Protein AF-A0A2M8NIF7-F1 (afdb_monomer)

Solvent-accessible surface area (backbone atoms only — not comparable to full-atom values): 3158 Å² total; per-residue (Å²): 133,84,82,51,36,65,58,25,37,55,52,15,53,53,28,44,78,70,66,41,36,74,63,12,38,56,23,19,51,52,15,21,55,40,22,48,74,71,73,35,61,69,61,19,50,50,24,52,52,53,34,52,52,34,34,54,75,73,72,51,131

Radius of gyration: 10.87 Å; Cα contacts (8 Å, |Δi|>4): 69; chains: 1; bounding box: 26×24×27 Å

Foldseek 3Di:
DDDALVRLQVVLVVCVVVVVLVSSLVSLCVSLVRCVVVVNNVSNVVSVVSNVVSCVSVVHD

Secondary structure (DSSP, 8-state):
-PPPHHHHHHHHHHHHHTT-HHHHHHHHHHHHHHHHHTT-HHHHHHHHHHHHHHHHHHT--

Mean predicted aligned error: 2.26 Å

Structure (mmCIF, N/CA/C/O backbone):
data_AF-A0A2M8NIF7-F1
#
_entry.id   AF-A0A2M8NIF7-F1
#
loop_
_atom_site.group_PDB
_atom_site.id
_atom_site.type_symbol
_atom_site.label_atom_id
_atom_site.label_alt_id
_atom_site.label_comp_id
_atom_site.label_asym_id
_atom_site.label_entity_id
_atom_site.label_seq_id
_atom_site.pdbx_PDB_ins_code
_atom_site.Cartn_x
_atom_site.Cartn_y
_atom_site.Cartn_z
_atom_site.occupancy
_atom_site.B_iso_or_equiv
_atom_site.auth_seq_id
_atom_site.auth_comp_id
_atom_site.auth_asym_id
_atom_site.auth_atom_id
_atom_site.pdbx_PDB_model_num
ATOM 1 N N . MET A 1 1 ? -10.534 16.173 2.947 1.00 53.75 1 MET A N 1
ATOM 2 C CA . MET A 1 1 ? -11.142 14.837 3.104 1.00 53.75 1 MET A CA 1
ATOM 3 C C . MET A 1 1 ? -10.007 13.841 2.996 1.00 53.75 1 MET A C 1
ATOM 5 O O . MET A 1 1 ? -9.246 13.947 2.043 1.00 53.75 1 MET A O 1
ATOM 9 N N . SER A 1 2 ? -9.821 12.989 3.997 1.00 81.38 2 SER A N 1
ATOM 10 C CA . SER A 1 2 ? -8.857 11.884 3.927 1.00 81.38 2 SER A CA 1
ATOM 11 C C . SER A 1 2 ? -9.454 10.769 3.063 1.00 81.38 2 SER A C 1
ATOM 13 O O . SER A 1 2 ? -10.669 10.584 3.106 1.00 81.38 2 SER A O 1
ATOM 15 N N . ILE A 1 3 ? -8.639 10.074 2.264 1.00 94.25 3 ILE A N 1
ATOM 16 C CA . ILE A 1 3 ? -9.094 8.917 1.471 1.00 94.25 3 ILE A CA 1
ATOM 17 C C . ILE A 1 3 ? -9.447 7.740 2.394 1.00 94.25 3 ILE A C 1
ATOM 19 O O . ILE A 1 3 ? -8.893 7.636 3.491 1.00 94.25 3 ILE A O 1
ATOM 23 N N . SER A 1 4 ? -10.356 6.865 1.970 1.00 98.00 4 SER A N 1
ATOM 24 C CA . SER A 1 4 ? -10.674 5.615 2.677 1.00 98.00 4 SER A CA 1
ATOM 25 C C . SER A 1 4 ? -9.606 4.534 2.471 1.00 98.00 4 SER A C 1
ATOM 27 O O . SER A 1 4 ? -8.798 4.617 1.543 1.00 98.00 4 SER A O 1
ATOM 29 N N . ALA A 1 5 ? -9.620 3.491 3.312 1.00 98.06 5 ALA A N 1
ATOM 30 C CA . ALA A 1 5 ? -8.699 2.357 3.188 1.00 98.06 5 ALA A CA 1
ATOM 31 C C . ALA A 1 5 ? -8.795 1.685 1.806 1.00 98.06 5 ALA A C 1
ATOM 33 O O . ALA A 1 5 ? -7.776 1.436 1.163 1.00 98.06 5 ALA A O 1
ATOM 34 N N . GLN A 1 6 ? -10.025 1.484 1.318 1.00 98.25 6 GLN A N 1
ATOM 35 C CA . GLN A 1 6 ? -10.278 0.891 0.004 1.00 98.25 6 GLN A CA 1
ATOM 36 C C . GLN A 1 6 ? -9.784 1.789 -1.133 1.00 98.25 6 GLN A C 1
ATOM 38 O O . GLN A 1 6 ? -9.131 1.311 -2.054 1.00 98.25 6 GLN A O 1
ATOM 43 N N . GLU A 1 7 ? -10.040 3.099 -1.066 1.00 98.50 7 GLU A N 1
ATOM 44 C CA . GLU A 1 7 ? -9.555 4.027 -2.094 1.00 98.50 7 GLU A CA 1
ATOM 45 C C . GLU A 1 7 ? -8.023 4.089 -2.134 1.00 98.50 7 GLU A C 1
ATOM 47 O O . GLU A 1 7 ? -7.448 4.200 -3.218 1.00 98.50 7 GLU A O 1
ATOM 52 N N . ALA A 1 8 ? -7.359 4.006 -0.976 1.00 98.50 8 ALA A N 1
ATOM 53 C CA . ALA A 1 8 ? -5.905 3.906 -0.893 1.00 98.50 8 ALA A CA 1
ATOM 54 C C . ALA A 1 8 ? -5.400 2.602 -1.533 1.00 98.50 8 ALA A C 1
ATOM 56 O O . ALA A 1 8 ? -4.499 2.645 -2.372 1.00 98.50 8 ALA A O 1
ATOM 57 N N . GLN A 1 9 ? -6.020 1.461 -1.208 1.00 98.69 9 GLN A N 1
ATOM 58 C CA . GLN A 1 9 ? -5.700 0.160 -1.803 1.00 98.69 9 GLN A CA 1
ATOM 59 C C . GLN A 1 9 ? -5.857 0.178 -3.330 1.00 98.69 9 GLN A C 1
ATOM 61 O O . GLN A 1 9 ? -4.919 -0.181 -4.044 1.00 98.69 9 GLN A O 1
ATOM 66 N N . ASP A 1 10 ? -7.005 0.624 -3.842 1.00 98.69 10 ASP A N 1
ATOM 67 C CA . ASP A 1 10 ? -7.317 0.614 -5.276 1.00 98.69 10 ASP A CA 1
ATOM 68 C C . ASP A 1 10 ? -6.340 1.490 -6.072 1.00 98.69 10 ASP A C 1
ATOM 70 O O . ASP A 1 10 ? -5.853 1.109 -7.143 1.00 98.69 10 ASP A O 1
ATOM 74 N N . GLN A 1 11 ? -6.000 2.664 -5.532 1.00 98.56 11 GLN A N 1
ATOM 75 C CA . GLN A 1 11 ? -4.989 3.533 -6.128 1.00 98.56 11 GLN A CA 1
ATOM 76 C C . GLN A 1 11 ? -3.591 2.902 -6.065 1.00 98.56 11 GLN A C 1
ATOM 78 O O . GLN A 1 11 ? -2.850 2.985 -7.046 1.00 98.56 11 GLN A O 1
ATOM 83 N N . GLY A 1 12 ? -3.242 2.220 -4.969 1.00 98.56 12 GLY A N 1
ATOM 84 C CA . GLY A 1 12 ? -1.988 1.477 -4.839 1.00 98.56 12 GLY A CA 1
ATOM 85 C C . GLY A 1 12 ? -1.857 0.378 -5.893 1.00 98.56 12 GLY A C 1
ATOM 86 O O . GLY A 1 12 ? -0.839 0.303 -6.581 1.00 98.56 12 GLY A O 1
ATOM 87 N N . VAL A 1 13 ? -2.915 -0.411 -6.110 1.00 98.75 13 VAL A N 1
ATOM 88 C CA . VAL A 1 13 ? -2.969 -1.448 -7.158 1.00 98.75 13 VAL A CA 1
ATOM 89 C C . VAL A 1 13 ? -2.789 -0.835 -8.548 1.00 98.75 13 VAL A C 1
ATOM 91 O O . VAL A 1 13 ? -2.034 -1.362 -9.370 1.00 98.75 13 VAL A O 1
ATOM 94 N N . LYS A 1 14 ? -3.430 0.309 -8.813 1.00 98.75 14 LYS A N 1
ATOM 95 C CA . LYS A 1 14 ? -3.278 1.024 -10.084 1.00 98.75 14 LYS A CA 1
ATOM 96 C C . LYS A 1 14 ? -1.833 1.473 -10.317 1.00 98.75 14 LYS A C 1
ATOM 98 O O . LYS A 1 14 ? -1.306 1.241 -11.404 1.00 98.75 14 LYS A O 1
ATOM 103 N N . LEU A 1 15 ? -1.193 2.083 -9.319 1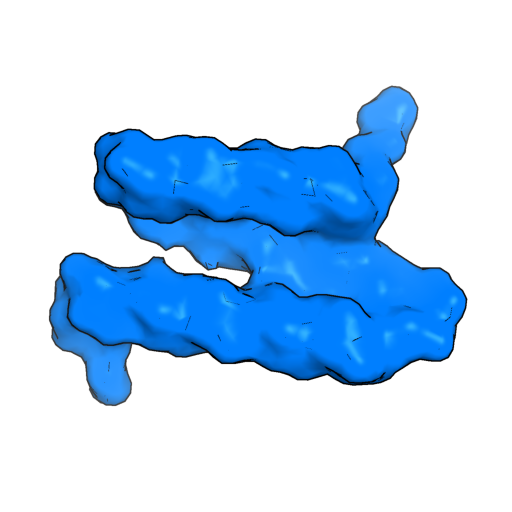.00 98.75 15 LEU A N 1
ATOM 104 C CA . LEU A 1 15 ? 0.201 2.530 -9.413 1.00 98.75 15 LEU A CA 1
ATOM 105 C C . LEU A 1 15 ? 1.170 1.352 -9.554 1.00 98.75 15 LEU A C 1
ATOM 107 O O . LEU A 1 15 ? 2.080 1.404 -10.379 1.00 98.75 15 LEU A O 1
ATOM 111 N N . PHE A 1 16 ? 0.925 0.250 -8.842 1.00 98.56 16 PHE A N 1
ATOM 112 C CA . PHE A 1 16 ? 1.705 -0.977 -8.988 1.00 98.56 16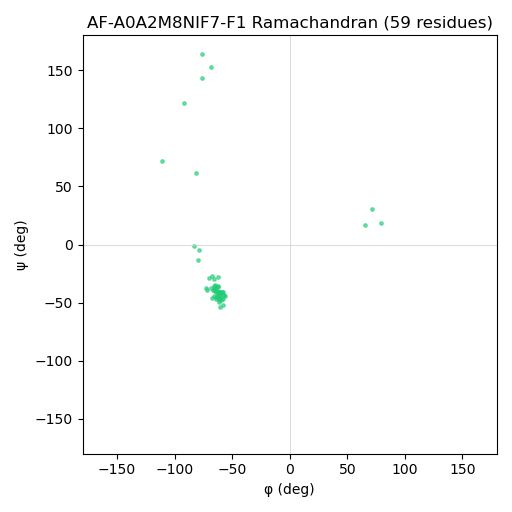 PHE A CA 1
ATOM 113 C C . PHE A 1 16 ? 1.663 -1.502 -10.429 1.00 98.56 16 PHE A C 1
ATOM 115 O O . PHE A 1 16 ? 2.704 -1.791 -11.017 1.00 98.56 16 PHE A O 1
ATOM 122 N N . GLY A 1 17 ? 0.473 -1.562 -11.040 1.00 98.31 17 GLY A N 1
ATOM 123 C CA . GLY A 1 17 ? 0.311 -1.956 -12.445 1.00 98.31 17 GLY A CA 1
ATOM 124 C C . GLY A 1 17 ? 1.007 -1.011 -13.434 1.00 98.31 17 GLY A C 1
ATOM 125 O O . GLY A 1 17 ? 1.440 -1.441 -14.502 1.00 98.31 17 GLY A O 1
ATOM 126 N N . GLN A 1 18 ? 1.164 0.262 -13.064 1.00 98.56 18 GLN A N 1
ATOM 127 C CA . GLN A 1 18 ? 1.909 1.273 -13.822 1.00 98.56 18 GLN A CA 1
ATOM 128 C C . GLN A 1 18 ? 3.424 1.237 -13.565 1.00 98.56 18 GLN A C 1
ATOM 130 O O . GLN A 1 18 ? 4.155 1.985 -14.204 1.00 98.56 18 GLN A O 1
ATOM 135 N N . LYS A 1 19 ? 3.900 0.335 -12.694 1.00 98.12 19 LYS A N 1
ATOM 136 C CA . LYS A 1 19 ? 5.293 0.231 -12.223 1.00 98.12 19 LYS A CA 1
ATOM 137 C C . LYS A 1 19 ? 5.774 1.424 -11.392 1.00 98.12 19 LYS A C 1
ATOM 139 O O . LYS A 1 19 ? 6.969 1.563 -11.149 1.00 98.12 19 LYS A O 1
ATOM 144 N N . GLU A 1 20 ? 4.848 2.234 -10.892 1.00 98.56 20 GLU A N 1
ATOM 145 C CA . GLU A 1 20 ? 5.107 3.328 -9.954 1.00 98.56 20 GLU A CA 1
ATOM 146 C C . GLU A 1 20 ? 5.218 2.764 -8.529 1.00 98.56 20 GLU A C 1
ATOM 148 O O . GLU A 1 20 ? 4.395 3.030 -7.650 1.00 98.56 20 GLU A O 1
ATOM 153 N N . TYR A 1 21 ? 6.208 1.894 -8.314 1.00 98.25 21 TYR A N 1
ATOM 154 C CA . TYR A 1 21 ? 6.274 1.014 -7.146 1.00 98.25 21 TYR A CA 1
ATOM 155 C C . TYR A 1 21 ? 6.400 1.770 -5.822 1.00 98.25 21 TYR A C 1
ATOM 157 O O . TYR A 1 21 ? 5.679 1.475 -4.874 1.00 98.25 21 TYR A O 1
ATOM 165 N N . GLU A 1 22 ? 7.250 2.790 -5.756 1.00 97.94 22 GLU A N 1
ATOM 166 C CA . GLU A 1 22 ? 7.442 3.588 -4.540 1.00 97.94 22 GLU A CA 1
ATOM 167 C C . GLU A 1 22 ? 6.162 4.337 -4.144 1.00 97.94 22 GLU A C 1
ATOM 169 O O . GLU A 1 22 ? 5.838 4.479 -2.964 1.00 97.94 22 GLU A O 1
ATOM 174 N N . ALA A 1 23 ? 5.410 4.819 -5.137 1.00 98.19 23 ALA A N 1
ATOM 175 C CA . ALA A 1 23 ? 4.132 5.474 -4.905 1.00 98.19 23 ALA A CA 1
ATOM 176 C C . ALA A 1 23 ? 3.049 4.463 -4.496 1.00 98.19 23 ALA A C 1
ATOM 178 O O . ALA A 1 23 ? 2.256 4.758 -3.600 1.00 98.19 23 ALA A O 1
ATOM 179 N N . ALA A 1 24 ? 3.064 3.259 -5.075 1.00 98.69 24 ALA A N 1
ATOM 180 C CA . ALA A 1 24 ? 2.204 2.156 -4.660 1.00 98.69 24 ALA A CA 1
ATOM 181 C C . ALA A 1 24 ? 2.465 1.738 -3.202 1.00 98.69 24 ALA A C 1
ATOM 183 O O . ALA A 1 24 ? 1.512 1.619 -2.436 1.00 98.69 24 ALA A O 1
ATOM 184 N N . ALA A 1 25 ? 3.730 1.606 -2.780 1.00 98.50 25 ALA A N 1
ATOM 185 C CA . ALA A 1 25 ? 4.087 1.274 -1.396 1.00 98.50 25 ALA A CA 1
ATOM 186 C C . ALA A 1 25 ? 3.535 2.288 -0.387 1.00 98.50 25 ALA A C 1
ATOM 188 O O . ALA A 1 25 ? 2.970 1.891 0.631 1.00 98.50 25 ALA A O 1
ATOM 189 N N . ARG A 1 26 ? 3.630 3.593 -0.682 1.00 98.31 26 ARG A N 1
ATOM 190 C CA . ARG A 1 26 ? 3.060 4.636 0.190 1.00 98.31 26 ARG A CA 1
ATOM 191 C C . ARG A 1 26 ? 1.548 4.481 0.362 1.00 98.31 26 ARG A C 1
ATOM 193 O O . ARG A 1 26 ? 1.042 4.641 1.469 1.00 98.31 26 ARG A O 1
ATOM 200 N N . LEU A 1 27 ? 0.836 4.145 -0.714 1.00 98.69 27 LEU A N 1
ATOM 201 C CA . LEU A 1 27 ? -0.610 3.926 -0.660 1.00 98.69 27 LEU A CA 1
ATOM 202 C C . LEU A 1 27 ? -0.985 2.632 0.065 1.00 98.69 27 LEU A C 1
ATOM 204 O O . LEU A 1 27 ? -1.937 2.641 0.838 1.00 98.69 27 LEU A O 1
ATOM 208 N N . PHE A 1 28 ? -0.230 1.547 -0.117 1.00 98.69 28 PHE A N 1
ATOM 209 C CA . PHE A 1 28 ? -0.454 0.311 0.635 1.00 98.69 28 PHE A CA 1
ATOM 210 C C . PHE A 1 28 ? -0.187 0.496 2.129 1.00 98.69 28 PHE A C 1
ATOM 212 O O . PHE A 1 28 ? -0.980 0.030 2.942 1.00 98.69 28 PHE A O 1
ATOM 219 N N . GLN A 1 29 ? 0.853 1.242 2.509 1.00 98.50 29 GLN A N 1
ATOM 220 C CA . GLN A 1 29 ? 1.089 1.597 3.909 1.00 98.50 29 GLN A CA 1
ATOM 221 C C . GLN A 1 29 ? -0.074 2.422 4.482 1.00 98.50 29 GLN A C 1
ATOM 223 O O . GLN A 1 29 ? -0.585 2.111 5.556 1.00 98.50 29 GLN A O 1
ATOM 228 N N . GLN A 1 30 ? -0.548 3.433 3.749 1.00 98.38 30 GLN A N 1
ATOM 229 C CA . GLN A 1 30 ? -1.697 4.227 4.182 1.00 98.38 30 GLN A CA 1
ATOM 230 C C . GLN A 1 30 ? -2.968 3.371 4.323 1.00 98.38 30 GLN A C 1
ATOM 232 O O . GLN A 1 30 ? -3.693 3.496 5.309 1.00 98.38 30 GLN A O 1
ATOM 237 N N . ALA A 1 31 ? -3.228 2.471 3.371 1.00 98.62 31 ALA A N 1
ATOM 238 C CA . ALA A 1 31 ? -4.341 1.531 3.436 1.00 98.62 31 ALA A CA 1
ATOM 239 C C . ALA A 1 31 ? -4.219 0.593 4.647 1.00 98.62 31 ALA A C 1
ATOM 241 O O . ALA A 1 31 ? -5.206 0.363 5.341 1.00 98.62 31 ALA A O 1
ATOM 242 N N . GLN A 1 32 ? -3.015 0.099 4.952 1.00 98.75 32 GLN A N 1
ATOM 243 C CA . GLN A 1 32 ? -2.748 -0.746 6.118 1.00 98.75 32 GLN A CA 1
ATOM 244 C C . GLN A 1 32 ? -3.106 -0.030 7.427 1.00 98.75 32 GLN A C 1
ATOM 246 O O . GLN A 1 32 ? -3.784 -0.606 8.282 1.00 98.75 32 GLN A O 1
ATOM 251 N N . GLU A 1 33 ? -2.664 1.219 7.589 1.00 98.44 33 GLU A N 1
ATOM 252 C CA . GLU A 1 33 ? -2.951 2.039 8.772 1.00 98.44 33 GLU A CA 1
ATOM 253 C C . GLU A 1 33 ? -4.461 2.268 8.936 1.00 98.44 33 GLU A C 1
ATOM 255 O O . GLU A 1 33 ? -5.000 2.102 10.033 1.00 98.44 33 GLU A O 1
ATOM 260 N N . LEU A 1 34 ? -5.163 2.563 7.837 1.00 98.44 34 LEU A N 1
ATOM 261 C CA . LEU A 1 34 ? -6.613 2.768 7.839 1.00 98.44 34 LEU A CA 1
ATOM 262 C C . LEU A 1 34 ? -7.379 1.475 8.151 1.00 98.44 34 LEU A C 1
ATOM 264 O O . LEU A 1 34 ? -8.238 1.481 9.027 1.00 98.44 34 LEU A O 1
ATOM 268 N N . TYR A 1 35 ? -7.034 0.347 7.524 1.00 98.56 35 TYR A N 1
ATOM 269 C CA . TYR A 1 35 ? -7.654 -0.947 7.831 1.00 98.56 35 TYR A CA 1
ATOM 270 C C . TYR A 1 35 ? -7.410 -1.384 9.277 1.00 98.56 35 TYR A C 1
ATOM 272 O O . TYR A 1 35 ? -8.305 -1.938 9.918 1.00 98.56 35 TYR A O 1
ATOM 280 N N . THR A 1 36 ? -6.234 -1.077 9.828 1.00 98.25 36 THR A N 1
ATOM 281 C CA . THR A 1 36 ? -5.935 -1.318 11.245 1.00 98.25 36 THR A CA 1
ATOM 282 C C . THR A 1 36 ? -6.843 -0.477 12.144 1.00 98.25 36 THR A C 1
ATOM 284 O O . THR A 1 36 ? -7.428 -1.006 13.089 1.00 98.25 36 THR A O 1
ATOM 287 N N . ALA A 1 37 ? -7.021 0.810 11.830 1.00 97.94 37 ALA A N 1
ATOM 288 C CA . ALA A 1 37 ? -7.911 1.704 12.571 1.00 97.94 37 ALA A CA 1
ATOM 289 C C . ALA A 1 37 ? -9.399 1.317 12.446 1.00 97.94 37 ALA A C 1
ATOM 291 O O . ALA A 1 37 ? -10.170 1.527 13.380 1.00 97.94 37 ALA A O 1
ATOM 292 N N . GLU A 1 38 ? -9.795 0.715 11.323 1.00 97.81 38 GLU A N 1
ATOM 293 C CA . GLU A 1 38 ? -11.142 0.180 11.083 1.00 97.81 38 GLU A CA 1
ATOM 294 C C . GLU A 1 38 ? -11.395 -1.186 11.752 1.00 97.81 38 GLU A C 1
ATOM 296 O O . GLU A 1 38 ? -12.513 -1.696 11.689 1.00 97.81 38 GLU A O 1
ATOM 301 N N . GLY A 1 39 ? -10.386 -1.799 12.383 1.00 98.38 39 GLY A N 1
ATOM 302 C CA . GLY A 1 39 ? -10.513 -3.126 12.991 1.00 98.38 39 GLY A CA 1
ATOM 303 C C . GLY A 1 39 ? -10.614 -4.265 11.970 1.00 98.38 39 GLY A C 1
ATOM 304 O O . GLY A 1 39 ? -11.249 -5.280 12.253 1.00 98.38 39 GLY A O 1
ATOM 305 N N . LYS A 1 40 ? -9.991 -4.102 10.794 1.00 98.56 40 L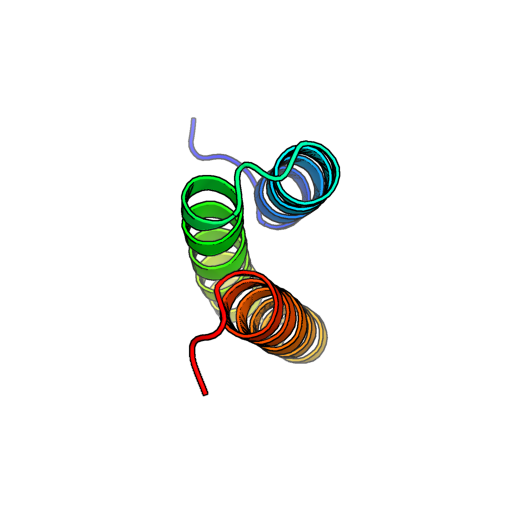YS A N 1
ATOM 306 C CA . LYS A 1 40 ? -9.940 -5.074 9.687 1.00 98.56 40 LYS A CA 1
ATOM 307 C C . LYS A 1 40 ? -8.518 -5.636 9.514 1.00 98.56 40 LYS A C 1
ATOM 309 O O . LYS A 1 40 ? -7.798 -5.247 8.590 1.00 98.56 40 LYS A O 1
ATOM 314 N N . PRO A 1 41 ? -8.053 -6.496 10.439 1.00 97.50 41 PRO A N 1
ATOM 315 C CA . PRO A 1 41 ? -6.670 -6.976 10.452 1.00 97.50 41 PRO A CA 1
ATOM 316 C C . PRO A 1 41 ? -6.318 -7.875 9.256 1.00 97.50 41 PRO A C 1
ATOM 318 O O . PRO A 1 41 ? -5.160 -7.932 8.854 1.00 97.50 41 PRO A O 1
ATOM 321 N N . ASP A 1 42 ? -7.304 -8.557 8.679 1.00 98.50 42 ASP A N 1
ATOM 322 C CA . ASP A 1 42 ? -7.193 -9.329 7.442 1.00 98.50 42 ASP A CA 1
ATOM 323 C C . ASP A 1 42 ? -6.802 -8.441 6.254 1.00 98.50 42 ASP A C 1
ATOM 325 O O . ASP A 1 42 ? -5.812 -8.715 5.574 1.00 98.50 42 ASP A O 1
ATOM 329 N N . MET A 1 43 ? -7.504 -7.322 6.072 1.00 98.62 43 MET A N 1
ATOM 330 C CA . MET A 1 43 ? -7.203 -6.355 5.014 1.00 98.62 43 MET A CA 1
ATOM 331 C C . MET A 1 43 ? -5.869 -5.638 5.255 1.00 98.62 43 MET A C 1
ATOM 333 O O . MET A 1 43 ? -5.103 -5.403 4.321 1.00 98.62 43 MET A O 1
ATOM 337 N N . ALA A 1 44 ? -5.538 -5.328 6.512 1.00 98.69 44 ALA A N 1
ATOM 338 C CA . ALA A 1 44 ? -4.233 -4.763 6.851 1.00 98.69 44 ALA A CA 1
ATOM 339 C C . ALA A 1 44 ? -3.082 -5.727 6.495 1.00 98.69 44 ALA A C 1
ATOM 341 O O . ALA A 1 44 ? -2.065 -5.298 5.949 1.00 98.69 44 ALA A O 1
ATOM 342 N N . ALA A 1 45 ? -3.248 -7.030 6.746 1.00 98.62 45 ALA A N 1
ATOM 343 C CA . ALA A 1 45 ? -2.270 -8.045 6.360 1.00 98.62 45 ALA A CA 1
ATOM 344 C C . ALA A 1 45 ? -2.140 -8.181 4.834 1.00 98.62 45 ALA A C 1
ATOM 346 O O . ALA A 1 45 ? -1.028 -8.329 4.326 1.00 98.62 45 ALA A O 1
ATOM 347 N N . GLU A 1 46 ? -3.240 -8.068 4.085 1.00 98.50 46 GLU A N 1
ATOM 348 C CA . GLU A 1 46 ? -3.192 -8.016 2.619 1.00 98.50 46 GLU A CA 1
ATOM 349 C C . GLU A 1 46 ? -2.337 -6.837 2.127 1.00 98.50 46 GLU A C 1
ATOM 351 O O . GLU A 1 46 ? -1.520 -6.996 1.218 1.00 98.50 46 GLU A O 1
ATOM 356 N N . MET A 1 47 ? -2.439 -5.668 2.767 1.00 98.69 47 MET A N 1
ATOM 357 C CA . MET A 1 47 ? -1.611 -4.515 2.398 1.00 98.69 47 MET A CA 1
ATOM 358 C C . MET A 1 47 ? -0.124 -4.760 2.660 1.00 98.69 47 MET A C 1
ATOM 360 O O . MET A 1 47 ? 0.713 -4.345 1.859 1.00 98.69 47 MET A O 1
ATOM 364 N N . MET A 1 48 ? 0.222 -5.500 3.717 1.00 98.44 48 MET A N 1
ATOM 365 C CA . MET A 1 48 ? 1.606 -5.922 3.956 1.00 98.44 48 MET A CA 1
ATOM 366 C C . MET A 1 48 ? 2.120 -6.839 2.838 1.00 98.44 48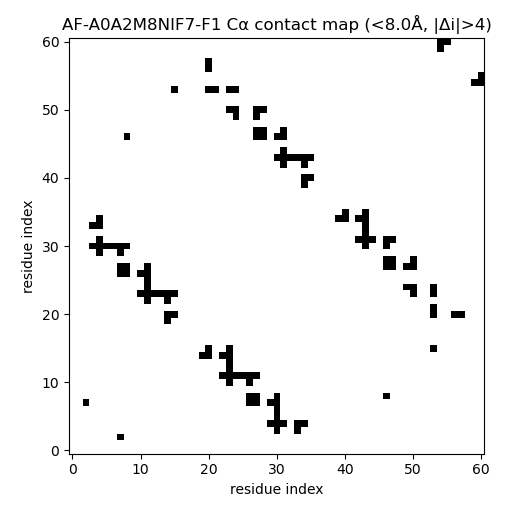 MET A C 1
ATOM 368 O O . MET A 1 48 ? 3.261 -6.690 2.400 1.00 98.44 48 MET A O 1
ATOM 372 N N . VAL A 1 49 ? 1.284 -7.756 2.336 1.00 98.44 49 VAL A N 1
ATOM 373 C CA . VAL A 1 49 ? 1.626 -8.605 1.182 1.00 98.44 49 VAL A CA 1
ATOM 374 C C . VAL A 1 49 ? 1.847 -7.751 -0.066 1.00 98.44 49 VAL A C 1
ATOM 376 O O . VAL A 1 49 ? 2.847 -7.934 -0.759 1.00 98.44 49 VAL A O 1
ATOM 379 N N . ASN A 1 50 ? 0.974 -6.780 -0.331 1.00 98.50 50 ASN A N 1
ATOM 380 C CA . ASN A 1 50 ? 1.121 -5.870 -1.469 1.00 98.50 50 ASN A CA 1
ATOM 381 C C . ASN A 1 50 ? 2.416 -5.045 -1.386 1.00 98.50 50 ASN A C 1
ATOM 383 O O . ASN A 1 50 ? 3.132 -4.917 -2.381 1.00 98.50 50 ASN A O 1
ATOM 387 N N . THR A 1 51 ? 2.785 -4.568 -0.197 1.00 98.4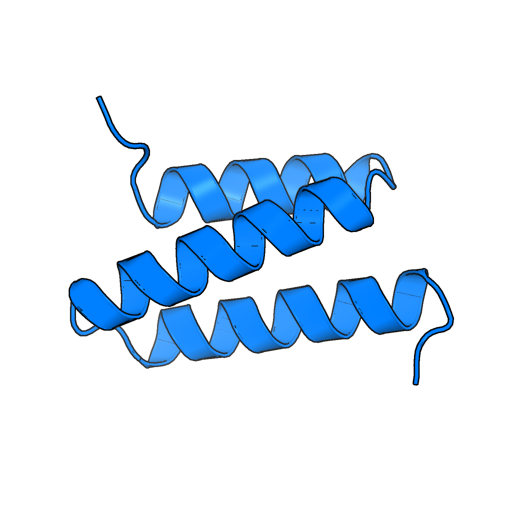4 51 THR A N 1
ATOM 388 C CA . THR A 1 51 ? 4.074 -3.899 0.039 1.00 98.44 51 THR A CA 1
ATOM 389 C C . THR A 1 51 ? 5.262 -4.846 -0.171 1.00 98.44 51 THR A C 1
ATOM 391 O O . THR A 1 51 ? 6.241 -4.472 -0.813 1.00 98.44 51 THR A O 1
ATOM 394 N N . ALA A 1 52 ? 5.181 -6.105 0.266 1.00 97.81 52 ALA A N 1
ATOM 395 C CA . ALA A 1 52 ? 6.226 -7.095 -0.013 1.00 97.81 52 ALA A CA 1
ATOM 396 C C . ALA A 1 52 ? 6.387 -7.369 -1.524 1.00 97.81 52 ALA A C 1
ATOM 398 O O . ALA A 1 52 ? 7.505 -7.540 -2.015 1.00 97.81 52 ALA A O 1
ATOM 399 N N . LEU A 1 53 ? 5.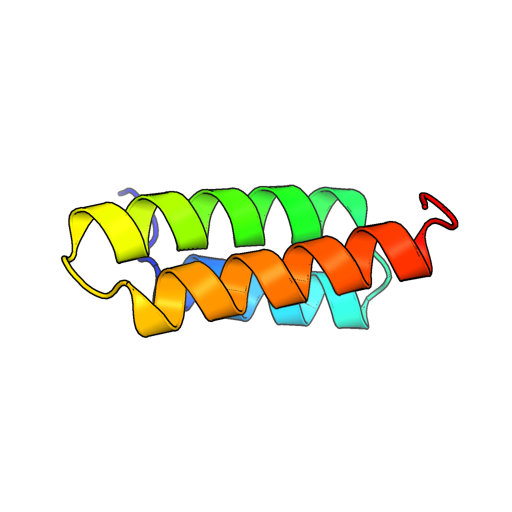288 -7.368 -2.287 1.00 98.25 53 LEU A N 1
ATOM 400 C CA . LEU A 1 53 ? 5.330 -7.475 -3.749 1.00 98.25 53 LEU A CA 1
ATOM 401 C C . LEU A 1 53 ? 5.994 -6.256 -4.400 1.00 98.25 53 LEU A C 1
ATOM 403 O O . LEU A 1 53 ? 6.717 -6.430 -5.383 1.00 98.25 53 LEU A O 1
ATOM 407 N N . VAL A 1 54 ? 5.795 -5.054 -3.848 1.00 98.25 54 VAL A N 1
ATOM 408 C CA . VAL A 1 54 ? 6.527 -3.842 -4.252 1.00 98.25 54 VAL A CA 1
ATOM 409 C C . VAL A 1 54 ? 8.027 -4.014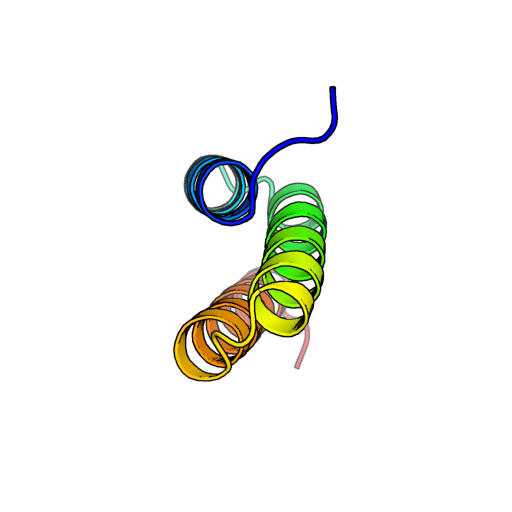 -4.033 1.00 98.25 54 VAL A C 1
ATOM 411 O O . VAL A 1 54 ? 8.781 -3.866 -4.993 1.00 98.25 54 VAL A O 1
ATOM 414 N N . HIS A 1 55 ? 8.460 -4.382 -2.826 1.00 97.12 55 HIS A N 1
ATOM 415 C CA . HIS A 1 55 ? 9.884 -4.585 -2.532 1.00 97.12 55 HIS A CA 1
ATOM 416 C C . HIS A 1 55 ? 10.511 -5.615 -3.476 1.00 97.12 55 HIS A C 1
ATOM 418 O O . HIS A 1 55 ? 11.540 -5.356 -4.101 1.00 97.12 55 HIS A O 1
ATOM 424 N N . ARG A 1 56 ? 9.821 -6.738 -3.713 1.00 97.50 56 ARG A N 1
ATOM 425 C CA . ARG A 1 56 ? 10.270 -7.734 -4.692 1.00 97.50 56 ARG A CA 1
ATOM 426 C C . ARG A 1 56 ? 10.421 -7.146 -6.097 1.00 97.50 56 ARG A C 1
ATOM 428 O O . ARG A 1 56 ? 11.371 -7.496 -6.790 1.00 97.50 56 ARG A O 1
ATOM 435 N N . ALA A 1 57 ? 9.495 -6.293 -6.534 1.00 96.56 57 ALA A N 1
ATOM 436 C CA . ALA A 1 57 ? 9.543 -5.658 -7.851 1.00 96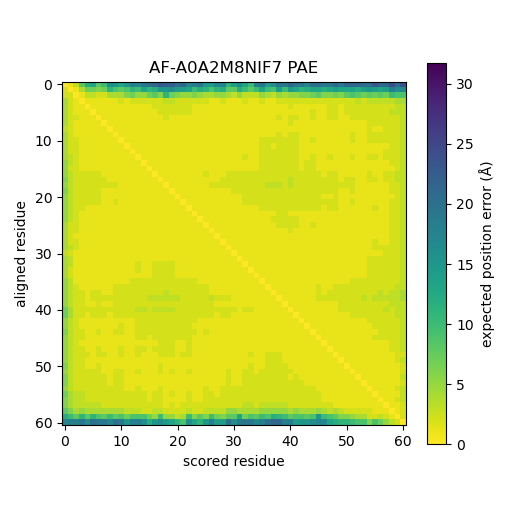.56 57 ALA A CA 1
ATOM 437 C C . ALA A 1 57 ? 10.669 -4.615 -7.978 1.00 96.56 57 ALA A C 1
ATOM 439 O O . ALA A 1 57 ? 11.196 -4.432 -9.075 1.00 96.56 57 ALA A O 1
ATOM 440 N N . LEU A 1 58 ? 11.055 -3.981 -6.868 1.00 96.19 58 LEU A N 1
ATOM 441 C CA . LEU A 1 58 ? 12.207 -3.079 -6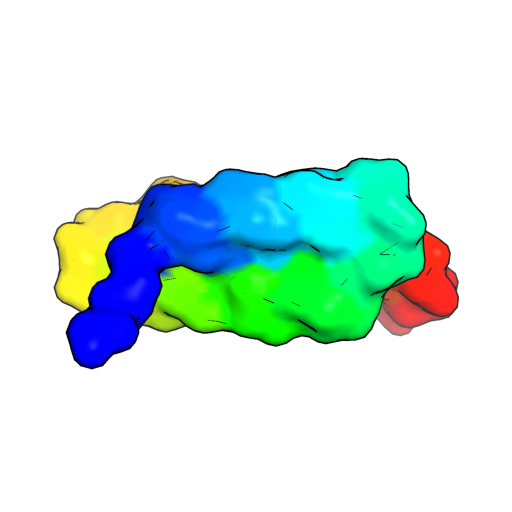.768 1.00 96.19 58 LEU A CA 1
ATOM 442 C C . LEU A 1 58 ? 13.551 -3.821 -6.645 1.00 96.19 58 LEU A C 1
ATOM 444 O O . LEU A 1 58 ? 14.601 -3.213 -6.829 1.00 96.19 58 LEU A O 1
ATOM 448 N N . GLY A 1 59 ? 13.533 -5.131 -6.377 1.00 95.81 59 GLY A N 1
ATOM 449 C CA . GLY A 1 59 ? 14.745 -5.910 -6.097 1.00 95.81 59 GLY A CA 1
ATOM 450 C C . GLY A 1 59 ? 15.260 -5.741 -4.664 1.00 95.81 59 GLY A C 1
ATOM 451 O O . GLY A 1 59 ? 16.420 -6.034 -4.387 1.00 95.81 59 GLY A O 1
ATOM 452 N N . GLU A 1 60 ? 14.405 -5.265 -3.761 1.00 87.88 60 GLU A N 1
ATOM 453 C CA . GLU A 1 60 ? 14.670 -5.119 -2.333 1.00 87.88 60 GLU A CA 1
ATOM 454 C C . GLU A 1 60 ? 14.208 -6.407 -1.632 1.00 87.88 60 GLU A C 1
ATOM 456 O O . GLU A 1 60 ? 13.057 -6.835 -1.790 1.00 87.88 60 GLU A O 1
ATOM 461 N N . HIS A 1 61 ? 15.119 -7.090 -0.936 1.00 70.69 61 HIS A N 1
ATOM 462 C CA . HIS A 1 61 ? 14.890 -8.389 -0.291 1.00 70.69 61 HIS A CA 1
ATOM 463 C C . HIS A 1 61 ? 15.458 -8.384 1.125 1.00 70.69 61 HIS A C 1
ATOM 465 O O . HIS A 1 61 ? 16.583 -7.857 1.291 1.00 70.69 61 HIS A O 1
#

pLDDT: mean 96.56, std 7.01, range [53.75, 98.75]

Sequence (61 aa):
MSISAQEAQDQGVKLFGQKEYEAAARLFQQAQELYTAEGKPDMAAEMMVNTALVHRALGEH

Nearest PDB structures (foldseek):
  2ifu-assembly4_D  TM=9.629E-01  e=1.409E+00  Danio rerio
  8glv-assembly1_Lf  TM=8.342E-01  e=7.520E-01  Chlamydomonas reinhardtii
  3ro3-assembly1_A  TM=9.628E-01  e=2.641E+00  Mus musculus
  3q15-assembly2_B-3  TM=8.276E-01  e=2.961E+00  Bacillus subtilis
  4wnd-assembly1_A  TM=5.778E-01  e=1.771E+00  Homo sapiens